Protein AF-A0A2P5DUP8-F1 (afdb_monomer_lite)

Organism: Trema orientale (NCBI:txid63057)

Structure (mmCIF, N/CA/C/O backbone):
data_AF-A0A2P5DUP8-F1
#
_entry.id   AF-A0A2P5DUP8-F1
#
loop_
_atom_site.group_PDB
_atom_site.id
_atom_site.type_symbol
_atom_site.label_atom_id
_atom_site.label_alt_id
_atom_site.label_comp_id
_atom_site.label_asym_id
_atom_site.label_entity_id
_atom_site.label_seq_id
_atom_site.pdbx_PDB_ins_code
_atom_site.Cartn_x
_atom_site.Cartn_y
_atom_site.Cartn_z
_atom_site.occupancy
_atom_site.B_iso_or_equiv
_atom_site.auth_seq_id
_atom_site.auth_comp_id
_atom_site.auth_asym_id
_atom_site.auth_atom_id
_atom_site.pdbx_PDB_model_num
ATOM 1 N N . MET A 1 1 ? -11.743 56.872 -28.967 1.00 45.41 1 MET A N 1
ATOM 2 C CA . MET A 1 1 ? -11.689 55.411 -29.171 1.00 45.41 1 MET A CA 1
ATOM 3 C C . MET A 1 1 ? -12.048 54.787 -27.839 1.00 45.41 1 MET A C 1
ATOM 5 O O . MET A 1 1 ? -11.182 54.569 -27.005 1.00 45.41 1 MET A O 1
ATOM 9 N N . SER A 1 2 ? -13.350 54.667 -27.615 1.00 40.44 2 SER A N 1
ATOM 10 C CA . SER A 1 2 ? -13.944 53.988 -26.469 1.00 40.44 2 SER A CA 1
ATOM 11 C C . SER A 1 2 ? -14.400 52.630 -26.979 1.00 40.44 2 SER A C 1
ATOM 13 O O . SER A 1 2 ? -14.989 52.582 -28.052 1.00 40.44 2 SER A O 1
ATOM 15 N N . ASP A 1 3 ? -14.089 51.553 -26.270 1.00 37.78 3 ASP A N 1
ATOM 16 C CA . ASP A 1 3 ? -15.152 50.780 -25.630 1.00 37.78 3 ASP A CA 1
ATOM 17 C C . ASP A 1 3 ? -14.572 49.658 -24.770 1.00 37.78 3 ASP A C 1
ATOM 19 O O . ASP A 1 3 ? -13.892 48.740 -25.231 1.00 37.78 3 ASP A O 1
ATOM 23 N N . SER A 1 4 ? -14.872 49.769 -23.481 1.00 43.34 4 SER A N 1
ATOM 24 C CA . SER A 1 4 ? -14.770 48.711 -22.492 1.00 43.34 4 SER A CA 1
ATOM 25 C C . SER A 1 4 ? -15.861 47.684 -22.783 1.00 43.34 4 SER A C 1
ATOM 27 O O . SER A 1 4 ? -17.041 47.985 -22.634 1.00 43.34 4 SER A O 1
ATOM 29 N N . VAL A 1 5 ? -15.499 46.454 -23.145 1.00 56.00 5 VAL A N 1
ATOM 30 C CA . VAL A 1 5 ? -16.469 45.350 -23.162 1.00 56.00 5 VAL A CA 1
ATOM 31 C C . VAL A 1 5 ? -16.424 44.651 -21.808 1.00 56.00 5 VAL A C 1
ATOM 33 O O . VAL A 1 5 ? -15.668 43.708 -21.584 1.00 56.00 5 VAL A O 1
ATOM 36 N N . GLN A 1 6 ? -17.261 45.138 -20.895 1.00 46.22 6 GLN A N 1
ATOM 37 C CA . GLN A 1 6 ? -17.782 44.329 -19.798 1.00 46.22 6 GLN A CA 1
ATOM 38 C C . GLN A 1 6 ? -18.711 43.261 -20.395 1.00 46.22 6 GLN A C 1
ATOM 40 O O . GLN A 1 6 ? -19.604 43.580 -21.179 1.00 46.22 6 GLN A O 1
ATOM 45 N N . ARG A 1 7 ? -18.543 41.995 -20.003 1.00 48.53 7 ARG A N 1
ATOM 46 C CA . ARG A 1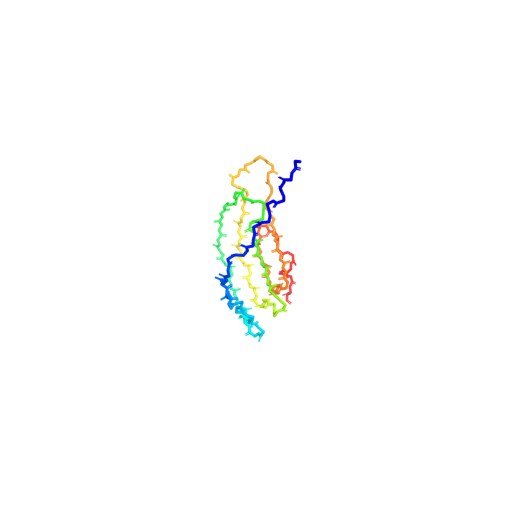 7 ? -19.631 41.011 -20.059 1.00 48.53 7 ARG A CA 1
ATOM 47 C C . ARG A 1 7 ? -19.975 40.596 -18.642 1.00 48.53 7 ARG A C 1
ATOM 49 O O . ARG A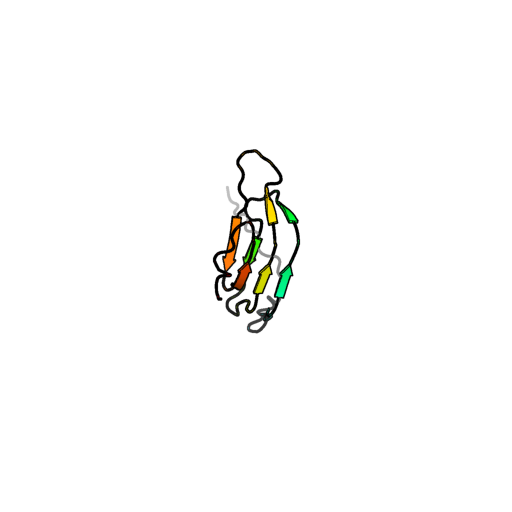 1 7 ? -19.185 39.943 -17.967 1.00 48.53 7 ARG A O 1
ATOM 56 N N . SER A 1 8 ? -21.152 41.024 -18.215 1.00 48.03 8 SER A N 1
ATOM 57 C CA . SER A 1 8 ? -21.846 40.546 -17.032 1.00 48.03 8 SER A CA 1
ATOM 58 C C . SER A 1 8 ? -22.504 39.184 -17.296 1.00 48.03 8 SER A C 1
ATOM 60 O O . SER A 1 8 ? -23.112 38.961 -18.337 1.00 48.03 8 SER A O 1
ATOM 62 N N . GLU A 1 9 ? -22.305 38.306 -16.312 1.00 53.62 9 GLU A N 1
ATOM 63 C CA . GLU A 1 9 ? -23.141 37.231 -15.753 1.00 53.62 9 GLU A CA 1
ATOM 64 C C . GLU A 1 9 ? -24.006 36.314 -16.641 1.00 53.62 9 GLU A C 1
ATOM 66 O O .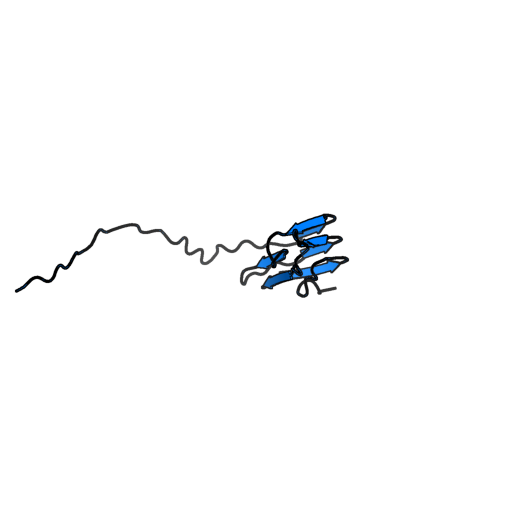 GLU A 1 9 ? -24.936 36.734 -17.322 1.00 53.62 9 GLU A O 1
ATOM 71 N N . ALA A 1 10 ? -23.837 35.004 -16.422 1.00 46.62 10 ALA A N 1
ATOM 72 C CA . ALA A 1 10 ? -24.961 34.076 -16.367 1.00 46.62 10 ALA A CA 1
ATOM 73 C C . ALA A 1 10 ? -24.893 33.279 -15.055 1.00 46.62 10 ALA A C 1
ATOM 75 O O . ALA A 1 10 ? -23.879 32.685 -14.697 1.00 46.62 10 ALA A O 1
ATOM 76 N N . SER A 1 11 ? -26.001 33.355 -14.332 1.00 57.62 11 SER A N 1
ATOM 77 C CA . SER A 1 11 ? -26.280 32.801 -13.014 1.00 57.62 11 SER A CA 1
ATOM 78 C C . SER A 1 11 ? -26.386 31.266 -13.015 1.00 57.62 11 SER A C 1
ATOM 80 O O . SER A 1 11 ? -26.772 30.670 -14.016 1.00 57.62 11 SER A O 1
ATOM 82 N N . ARG A 1 12 ? -26.188 30.677 -11.825 1.00 59.62 12 ARG A N 1
ATOM 83 C CA . ARG A 1 12 ? -26.634 29.342 -11.370 1.00 59.62 12 ARG A CA 1
ATOM 84 C C . ARG A 1 12 ? -25.935 28.113 -11.969 1.00 59.62 12 ARG A C 1
ATOM 86 O O . ARG A 1 12 ? -26.377 27.526 -12.945 1.00 59.62 12 ARG A O 1
ATOM 93 N N . SER A 1 13 ? -25.061 27.532 -11.157 1.00 47.59 13 SER A N 1
ATOM 94 C CA . SER A 1 13 ? -25.518 26.353 -10.423 1.00 47.59 13 SER A CA 1
ATOM 95 C C . SER A 1 13 ? -25.013 26.446 -8.993 1.00 47.59 13 SER A C 1
ATOM 97 O O . SER A 1 13 ? -23.810 26.482 -8.748 1.00 47.59 13 SER A O 1
ATOM 99 N N . SER A 1 14 ? -25.950 26.496 -8.048 1.00 59.53 14 SER A N 1
ATOM 100 C CA . SER A 1 14 ? -25.704 25.941 -6.727 1.00 59.53 14 SER A CA 1
ATOM 101 C C . SER A 1 14 ? -25.420 24.461 -6.968 1.00 59.53 14 SER A C 1
ATOM 103 O O . SER A 1 14 ? -26.324 23.632 -6.985 1.00 59.53 14 SER A O 1
ATOM 105 N N . ALA A 1 15 ? -24.154 24.120 -7.216 1.00 58.53 15 ALA A N 1
ATOM 106 C CA . ALA A 1 15 ? -23.695 22.860 -6.692 1.00 58.53 15 ALA A CA 1
ATOM 107 C C . ALA A 1 15 ? -23.851 23.063 -5.193 1.00 58.53 15 ALA A C 1
ATOM 109 O O . ALA A 1 15 ? -23.128 23.848 -4.580 1.00 58.53 15 ALA A O 1
ATOM 110 N N . THR A 1 16 ? -24.883 22.455 -4.618 1.00 55.12 16 THR A N 1
ATOM 111 C CA . THR A 1 16 ? -24.761 21.975 -3.258 1.00 55.12 16 THR A CA 1
ATOM 112 C C . THR A 1 16 ? -23.440 21.220 -3.256 1.00 55.12 16 THR A C 1
ATOM 114 O O . THR A 1 16 ? -23.368 20.076 -3.6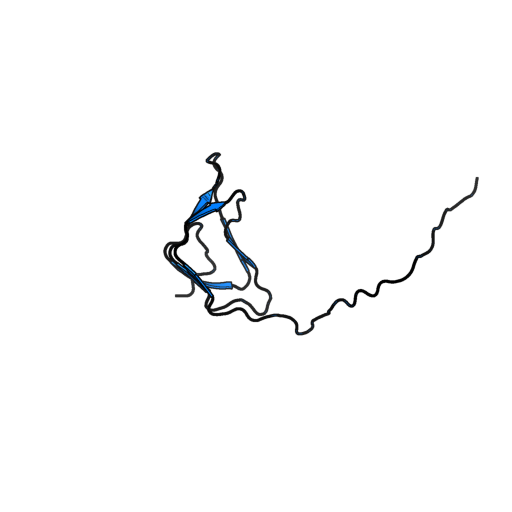99 1.00 55.12 16 THR A O 1
ATOM 117 N N . GLU A 1 17 ? -22.358 21.894 -2.861 1.00 52.81 17 GLU A N 1
ATOM 118 C CA . GLU A 1 17 ? -21.281 21.198 -2.204 1.00 52.81 17 GLU A CA 1
ATOM 119 C C . GLU A 1 17 ? -22.028 20.421 -1.143 1.00 52.81 17 GLU A C 1
ATOM 121 O O . GLU A 1 17 ? -22.682 20.999 -0.270 1.00 52.81 17 GLU A O 1
ATOM 126 N N . VAL A 1 18 ? -22.070 19.105 -1.316 1.00 54.44 18 VAL A N 1
ATOM 127 C CA . VAL A 1 18 ? -22.385 18.220 -0.218 1.00 54.44 18 VAL A CA 1
ATOM 128 C C . VAL A 1 18 ? -21.233 18.484 0.741 1.00 54.44 18 VAL A C 1
ATOM 130 O O . VAL A 1 18 ? -20.209 17.806 0.706 1.00 54.44 18 VAL A O 1
ATOM 133 N N . THR A 1 19 ? -21.349 19.564 1.517 1.00 51.38 19 THR A N 1
ATOM 134 C CA . THR A 1 19 ? -20.514 19.872 2.657 1.00 51.38 19 THR A CA 1
ATOM 135 C C . THR A 1 19 ? -20.937 18.832 3.657 1.00 51.38 19 THR A C 1
ATOM 137 O O . THR A 1 19 ? -21.779 19.022 4.531 1.00 51.38 19 THR A O 1
ATOM 140 N N . ALA A 1 20 ? -20.406 17.638 3.436 1.00 59.16 20 ALA A N 1
ATOM 141 C CA . ALA A 1 20 ? -20.497 16.564 4.371 1.00 59.16 20 ALA A CA 1
ATOM 142 C C . ALA A 1 20 ? -19.552 16.935 5.515 1.00 59.16 20 ALA A C 1
ATOM 144 O O . ALA A 1 20 ? -18.499 16.330 5.713 1.00 59.16 20 ALA A O 1
ATOM 145 N N . GLU A 1 21 ? -19.946 17.954 6.273 1.00 56.75 21 GLU A N 1
ATOM 146 C CA . GLU A 1 21 ? -19.596 18.141 7.669 1.00 56.75 21 GLU A CA 1
ATOM 147 C C . GLU A 1 21 ? -20.204 16.923 8.398 1.00 56.75 21 GLU A C 1
ATOM 149 O O . GLU A 1 21 ? -21.271 16.991 9.000 1.00 56.75 21 GLU A O 1
ATOM 154 N N . GLY A 1 22 ? -19.602 15.743 8.174 1.00 58.84 22 GLY A N 1
ATOM 155 C CA . GLY A 1 22 ? -20.152 14.425 8.520 1.00 58.84 22 GLY A CA 1
ATOM 156 C C . GLY A 1 22 ? -20.085 13.317 7.447 1.00 58.84 22 GLY A C 1
ATOM 157 O O . GLY A 1 22 ? -20.764 12.311 7.612 1.00 58.84 22 GLY A O 1
ATOM 158 N N . GLY A 1 23 ? -19.315 13.448 6.353 1.00 77.06 23 GLY A N 1
ATOM 159 C CA . GLY A 1 23 ? -19.313 12.467 5.239 1.00 77.06 23 GLY A CA 1
ATOM 160 C C . GLY A 1 23 ? -18.130 11.511 5.135 1.00 77.06 23 GLY A C 1
ATOM 161 O O . GLY A 1 23 ? -17.962 10.865 4.102 1.00 77.06 23 GLY A O 1
ATOM 162 N N . ALA A 1 24 ? -17.265 11.445 6.145 1.00 84.00 24 ALA A N 1
ATOM 163 C CA . ALA A 1 24 ? -16.125 10.536 6.112 1.00 84.00 24 ALA A CA 1
ATOM 164 C C . ALA A 1 24 ? -16.563 9.106 6.460 1.00 84.00 24 ALA A C 1
ATOM 166 O O . ALA A 1 24 ? -17.126 8.862 7.526 1.00 84.00 24 ALA A O 1
ATOM 167 N N . VAL A 1 25 ? -16.253 8.148 5.586 1.00 89.88 25 VAL A N 1
ATOM 168 C CA . VAL A 1 25 ? -16.457 6.719 5.860 1.00 89.88 25 VAL A CA 1
ATOM 169 C C . VAL A 1 25 ? -15.244 6.174 6.605 1.00 89.88 25 VAL A C 1
ATOM 171 O O . VAL A 1 25 ? -14.104 6.350 6.166 1.00 89.88 25 VAL A O 1
ATOM 174 N N . LYS A 1 26 ? -15.480 5.491 7.730 1.00 92.75 26 LYS A N 1
ATOM 175 C CA . LYS A 1 26 ? -14.421 4.761 8.428 1.00 92.75 26 LYS A CA 1
ATOM 176 C C . LYS A 1 26 ? -14.099 3.481 7.661 1.00 92.75 26 LYS A C 1
ATOM 178 O O . LYS A 1 26 ? -14.970 2.643 7.465 1.00 92.75 26 LYS A O 1
ATOM 183 N N . VAL A 1 27 ? -12.837 3.328 7.271 1.00 95.94 27 VAL A N 1
ATOM 184 C CA . VAL A 1 27 ? -12.306 2.089 6.691 1.00 95.94 27 VAL A CA 1
ATOM 185 C C . VAL A 1 27 ? -11.463 1.393 7.752 1.00 95.94 27 VAL A C 1
ATOM 187 O O . VAL A 1 27 ? -10.512 1.986 8.273 1.00 95.94 27 VAL A O 1
ATOM 190 N N . SER A 1 28 ? -11.805 0.148 8.076 1.00 97.62 28 SER A N 1
ATOM 191 C CA . SER A 1 28 ? -11.005 -0.685 8.968 1.00 97.62 28 SER A CA 1
ATOM 192 C C . SER A 1 28 ? -10.923 -2.137 8.510 1.00 97.62 28 SER A C 1
ATOM 194 O O . SER A 1 28 ? -11.719 -2.576 7.683 1.00 97.62 28 SER A O 1
ATOM 196 N N . ASP A 1 29 ? -9.928 -2.855 9.034 1.00 97.88 29 ASP A N 1
ATOM 197 C CA . ASP A 1 29 ? -9.809 -4.319 8.952 1.00 97.88 29 ASP A CA 1
ATOM 198 C C . ASP A 1 29 ? -9.744 -4.856 7.512 1.00 97.88 29 ASP A C 1
ATOM 200 O O . ASP A 1 29 ? -10.281 -5.909 7.164 1.00 97.88 29 ASP A O 1
ATOM 204 N N . VAL A 1 30 ? -9.047 -4.110 6.652 1.00 97.88 30 VAL A N 1
ATOM 205 C CA . VAL A 1 30 ? -8.846 -4.448 5.240 1.00 97.88 30 VAL A CA 1
ATOM 206 C C . VAL A 1 30 ? -7.585 -5.286 5.076 1.00 97.88 30 VAL A C 1
ATOM 208 O O . VAL A 1 30 ? -6.495 -4.871 5.467 1.00 97.88 30 VAL A O 1
ATOM 211 N N . THR A 1 31 ? -7.712 -6.439 4.419 1.00 98.31 31 THR A N 1
ATOM 212 C CA . THR A 1 31 ? -6.574 -7.306 4.095 1.00 98.31 31 THR A CA 1
ATOM 213 C C . THR A 1 31 ? -6.288 -7.324 2.593 1.00 98.31 31 THR A C 1
ATOM 215 O O . THR A 1 31 ? -7.101 -7.789 1.799 1.00 98.31 31 THR A O 1
ATOM 218 N N . TYR A 1 32 ? -5.087 -6.891 2.215 1.00 98.25 32 TYR A N 1
ATOM 219 C CA . TYR A 1 32 ? -4.495 -7.049 0.887 1.00 98.25 32 TYR A CA 1
ATOM 220 C C . TYR A 1 32 ? -3.534 -8.237 0.923 1.00 98.25 32 TYR A C 1
ATOM 222 O O . TYR A 1 32 ? -2.554 -8.207 1.671 1.00 98.25 32 TYR A O 1
ATOM 230 N N . ARG A 1 33 ? -3.802 -9.302 0.156 1.00 98.38 33 ARG A N 1
ATOM 231 C CA . ARG A 1 33 ? -3.049 -10.554 0.307 1.00 98.38 33 ARG A CA 1
ATOM 232 C C . ARG A 1 33 ? -2.753 -11.274 -1.000 1.00 98.38 33 ARG A C 1
ATOM 234 O O . ARG A 1 33 ? -3.656 -11.522 -1.789 1.00 98.38 33 ARG A O 1
ATOM 241 N N . GLY A 1 34 ? -1.499 -11.698 -1.150 1.00 98.12 34 GLY A N 1
ATOM 242 C CA . GLY A 1 34 ? -1.115 -12.783 -2.057 1.00 98.12 34 GLY A CA 1
ATOM 243 C C . GLY A 1 34 ? -1.153 -12.452 -3.546 1.00 98.12 34 GLY A C 1
ATOM 244 O O . GLY A 1 34 ? -1.314 -13.364 -4.352 1.00 98.12 34 GLY A O 1
ATOM 245 N N . PHE A 1 35 ? -1.010 -11.181 -3.924 1.00 98.31 35 PHE A N 1
ATOM 246 C CA . PHE A 1 35 ? -0.980 -10.787 -5.331 1.00 98.31 35 PHE A CA 1
ATOM 247 C C . PHE A 1 35 ? 0.384 -10.256 -5.762 1.00 98.31 35 PHE A C 1
ATOM 249 O O . PHE A 1 35 ? 1.178 -9.737 -4.974 1.00 98.31 35 PHE A O 1
ATOM 256 N N . SER A 1 36 ? 0.662 -10.407 -7.053 1.00 98.31 36 SER A N 1
ATOM 257 C CA . SER A 1 36 ? 1.872 -9.913 -7.698 1.00 98.31 36 SER A CA 1
ATOM 258 C C . SER A 1 36 ? 1.536 -9.285 -9.045 1.00 98.31 36 SER A C 1
ATOM 260 O O . SER A 1 36 ? 0.571 -9.690 -9.687 1.00 98.31 36 SER A O 1
ATOM 262 N N . GLY A 1 37 ? 2.324 -8.307 -9.484 1.00 97.00 37 GLY A N 1
ATOM 263 C CA . GLY A 1 37 ? 2.084 -7.625 -10.753 1.00 97.00 37 GLY A CA 1
ATOM 264 C C . GLY A 1 37 ? 3.071 -6.500 -11.026 1.00 97.00 37 GLY A C 1
ATOM 265 O O . GLY A 1 37 ? 4.102 -6.381 -10.362 1.00 97.00 37 GLY A O 1
ATOM 266 N N . THR A 1 38 ? 2.739 -5.662 -12.006 1.00 96.44 38 THR A N 1
ATOM 267 C CA . THR A 1 38 ? 3.585 -4.542 -12.420 1.00 96.44 38 THR A CA 1
ATOM 268 C C . THR A 1 38 ? 2.850 -3.209 -12.398 1.00 96.44 38 THR A C 1
ATOM 270 O O . THR A 1 38 ? 1.670 -3.160 -12.732 1.00 96.44 38 THR A O 1
ATOM 273 N N . SER A 1 39 ? 3.562 -2.123 -12.096 1.00 95.25 39 SER A N 1
ATOM 274 C CA . SER A 1 39 ? 3.062 -0.750 -12.208 1.00 95.25 39 SER A CA 1
ATOM 275 C C . SER A 1 39 ? 3.750 0.006 -13.347 1.00 95.25 39 SER A C 1
ATOM 277 O O . SER A 1 39 ? 4.968 -0.091 -13.524 1.00 95.25 39 SER A O 1
ATOM 279 N N . LEU A 1 40 ? 2.972 0.777 -14.113 1.00 93.88 40 LEU A N 1
ATOM 280 C CA . LEU A 1 40 ? 3.493 1.725 -15.108 1.00 93.88 40 LEU A CA 1
ATOM 281 C C . LEU A 1 40 ? 4.010 3.018 -14.455 1.00 93.88 40 LEU A C 1
ATOM 283 O O . LEU A 1 40 ? 4.895 3.676 -15.009 1.00 93.88 40 LEU A O 1
ATOM 287 N N . THR A 1 41 ? 3.466 3.363 -13.287 1.00 92.25 41 THR A N 1
ATOM 288 C CA . THR A 1 41 ? 3.808 4.545 -12.490 1.00 92.25 41 THR A CA 1
ATOM 289 C C . THR A 1 41 ? 4.748 4.185 -11.343 1.00 92.25 41 THR A C 1
ATOM 291 O O . THR A 1 41 ? 4.805 3.032 -10.912 1.00 92.25 41 THR A O 1
ATOM 294 N N . GLU A 1 42 ? 5.473 5.181 -10.830 1.00 93.75 42 GLU A N 1
ATOM 295 C CA . GLU A 1 42 ? 6.349 5.003 -9.666 1.00 93.75 42 GLU A CA 1
ATOM 296 C C . GLU A 1 42 ? 5.537 4.681 -8.407 1.00 93.75 42 GLU A C 1
ATOM 298 O O . GLU A 1 42 ? 5.805 3.680 -7.755 1.00 93.75 42 GLU A O 1
ATOM 303 N N . GLU A 1 43 ? 4.490 5.447 -8.098 1.00 96.12 43 GLU A N 1
ATOM 304 C CA . GLU A 1 43 ? 3.601 5.155 -6.967 1.00 96.12 43 GLU A CA 1
ATOM 305 C C . GLU A 1 43 ? 2.704 3.953 -7.305 1.00 96.12 43 GLU A C 1
ATOM 307 O O . GLU A 1 43 ? 1.709 4.086 -8.017 1.00 96.12 43 GLU A O 1
ATOM 312 N N . ALA A 1 44 ? 3.090 2.764 -6.835 1.00 97.12 44 ALA A N 1
ATOM 313 C CA . ALA A 1 44 ? 2.355 1.516 -7.065 1.00 97.12 44 ALA A CA 1
ATOM 314 C C . ALA A 1 44 ? 1.363 1.200 -5.937 1.00 97.12 44 ALA A C 1
ATOM 316 O O . ALA A 1 44 ? 0.427 0.428 -6.128 1.00 97.12 44 ALA A O 1
ATOM 317 N N . ILE A 1 45 ? 1.578 1.780 -4.753 1.00 97.94 45 ILE A N 1
ATOM 318 C CA . ILE 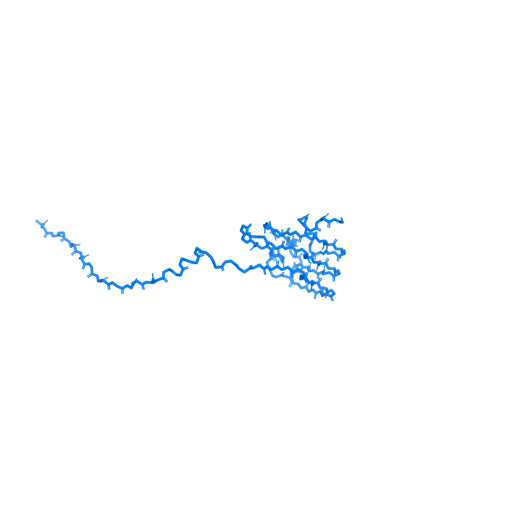A 1 45 ? 0.709 1.634 -3.584 1.00 97.94 45 ILE A CA 1
ATOM 319 C C . ILE A 1 45 ? 0.387 3.032 -3.065 1.00 97.94 45 ILE A C 1
ATOM 321 O O . ILE A 1 45 ? 1.301 3.785 -2.741 1.00 97.94 45 ILE A O 1
ATOM 325 N N . ARG A 1 46 ? -0.900 3.361 -2.934 1.00 97.94 46 ARG A N 1
ATOM 326 C CA . ARG A 1 46 ? -1.364 4.631 -2.365 1.00 97.94 46 ARG A CA 1
ATOM 327 C C . ARG A 1 46 ? -2.435 4.375 -1.306 1.00 97.94 46 ARG A C 1
ATOM 329 O O . ARG A 1 46 ? -3.523 3.912 -1.633 1.00 97.94 46 ARG A O 1
ATOM 336 N N . LEU A 1 47 ? -2.134 4.694 -0.048 1.00 97.81 47 LEU A N 1
ATOM 337 C CA . LEU A 1 47 ? -3.071 4.634 1.083 1.00 97.81 47 LEU A CA 1
ATOM 338 C C . LEU A 1 47 ? -3.322 6.051 1.619 1.00 97.81 47 LEU A C 1
ATOM 340 O O . LEU A 1 47 ? -2.700 6.480 2.586 1.00 97.81 47 LEU A O 1
ATOM 344 N N . ASP A 1 48 ? -4.192 6.805 0.951 1.00 96.94 48 ASP A N 1
ATOM 345 C CA . ASP A 1 48 ? -4.431 8.231 1.219 1.00 96.94 48 ASP A CA 1
ATOM 346 C C . ASP A 1 48 ? -5.723 8.435 2.024 1.00 96.94 48 ASP A C 1
ATOM 348 O O . ASP A 1 48 ? -6.796 8.676 1.471 1.00 96.94 48 ASP A O 1
ATOM 352 N N . CYS A 1 49 ? -5.641 8.262 3.345 1.00 95.88 49 CYS A N 1
ATOM 353 C CA . CYS A 1 49 ? -6.801 8.345 4.226 1.00 95.88 49 CYS A CA 1
ATOM 354 C C . CYS A 1 49 ? -7.028 9.780 4.729 1.00 95.88 49 CYS A C 1
ATOM 356 O O . CYS A 1 49 ? -6.096 10.548 4.994 1.00 95.88 49 CYS A O 1
ATOM 358 N N . CYS A 1 50 ? -8.300 10.149 4.909 1.00 94.25 50 CYS A N 1
ATOM 359 C CA . CYS A 1 50 ? -8.674 11.431 5.506 1.00 94.25 50 CYS A CA 1
ATOM 360 C C . CYS A 1 50 ? -8.301 11.493 7.003 1.00 94.25 50 CYS A C 1
ATOM 362 O O . CYS A 1 50 ? -7.694 10.573 7.551 1.00 94.25 50 CYS A O 1
ATOM 364 N N . LYS A 1 51 ? -8.660 12.580 7.699 1.00 92.56 51 LYS A N 1
ATOM 365 C CA . LYS A 1 51 ? -8.349 12.756 9.133 1.00 92.56 51 LYS A CA 1
ATOM 366 C C . LYS A 1 51 ? -8.917 11.646 10.031 1.00 92.56 51 LYS A C 1
ATOM 368 O O . LYS A 1 51 ? -8.325 11.364 11.062 1.00 92.56 51 LYS A O 1
ATOM 373 N N . LEU A 1 52 ? -10.024 11.007 9.635 1.00 93.12 52 LEU A N 1
ATOM 374 C CA . LEU A 1 52 ? -10.624 9.886 10.375 1.00 93.12 52 LEU A CA 1
ATOM 375 C C . LEU A 1 52 ? -9.732 8.623 10.375 1.00 93.12 52 LEU A C 1
ATOM 377 O O . LEU A 1 52 ? -9.877 7.753 11.238 1.00 93.12 52 LEU A O 1
ATOM 381 N N . GLY A 1 53 ? -8.807 8.543 9.413 1.00 94.69 53 GLY A N 1
ATOM 382 C CA . GLY A 1 53 ? -7.802 7.496 9.273 1.00 94.69 53 GLY A CA 1
ATOM 383 C C . GLY A 1 53 ? -8.352 6.128 8.870 1.00 94.69 53 GLY A C 1
ATOM 384 O O . GLY A 1 53 ? -9.519 5.799 9.095 1.00 94.69 53 GLY A O 1
ATOM 385 N N . CYS A 1 54 ? -7.473 5.300 8.318 1.00 97.25 54 CYS A N 1
ATOM 386 C CA . CYS A 1 54 ? -7.722 3.883 8.077 1.00 97.25 54 CYS A CA 1
ATOM 387 C C . CYS A 1 54 ? -6.947 3.052 9.101 1.00 97.25 54 CYS A C 1
ATOM 389 O O . CYS A 1 54 ? -5.785 3.352 9.368 1.00 97.25 54 CYS A O 1
ATOM 391 N N . SER A 1 55 ? -7.568 2.025 9.676 1.00 96.75 55 SER A N 1
ATOM 392 C CA . SER A 1 55 ? -6.970 1.221 10.755 1.00 96.75 55 SER A CA 1
ATOM 393 C C . SER A 1 55 ? -7.105 -0.276 10.503 1.00 96.75 55 SER A C 1
ATOM 395 O O . SER A 1 55 ? -7.996 -0.702 9.780 1.00 96.75 55 SER A O 1
ATOM 397 N N . GLY A 1 56 ? -6.235 -1.095 11.091 1.00 97.38 56 GLY A N 1
ATOM 398 C CA . GLY A 1 56 ? -6.304 -2.550 10.907 1.00 97.38 56 GLY A CA 1
ATOM 399 C C . GLY A 1 56 ? -5.992 -2.999 9.475 1.00 97.38 56 GLY A C 1
ATOM 400 O O . GLY A 1 56 ? -6.457 -4.051 9.044 1.00 97.38 56 GLY A O 1
ATOM 401 N N . ILE A 1 57 ? -5.227 -2.209 8.710 1.00 98.44 57 ILE A N 1
ATOM 402 C CA . ILE A 1 57 ? -4.791 -2.627 7.374 1.00 98.44 57 ILE A CA 1
ATOM 403 C C . ILE A 1 57 ? -3.764 -3.752 7.523 1.00 98.44 57 ILE A C 1
ATOM 405 O O . ILE A 1 57 ? -2.758 -3.600 8.214 1.00 98.44 57 ILE A O 1
ATOM 409 N N . VAL A 1 58 ? -3.978 -4.866 6.831 1.00 98.31 58 VAL A N 1
ATOM 410 C CA . VAL A 1 58 ? -2.999 -5.951 6.716 1.00 98.31 58 VAL A CA 1
ATOM 411 C C . VAL A 1 58 ? -2.581 -6.073 5.260 1.00 98.31 58 VAL A C 1
ATOM 413 O O . VAL A 1 58 ? -3.408 -6.335 4.391 1.00 98.31 58 VAL A O 1
ATOM 416 N N . MET A 1 59 ? -1.291 -5.908 4.981 1.00 98.38 59 MET A N 1
ATOM 417 C CA . MET A 1 59 ? -0.726 -6.124 3.650 1.00 98.38 59 MET A CA 1
ATOM 418 C C . MET A 1 59 ? 0.296 -7.254 3.696 1.00 98.38 59 MET A C 1
ATOM 420 O O . MET A 1 59 ? 1.398 -7.074 4.204 1.00 98.38 59 MET A O 1
ATOM 424 N N . GLU A 1 60 ? -0.064 -8.420 3.168 1.00 98.06 60 GLU A N 1
ATOM 425 C CA . GLU A 1 60 ? 0.758 -9.628 3.261 1.00 98.06 60 GLU A CA 1
ATOM 426 C C . GLU A 1 60 ? 1.038 -10.232 1.881 1.00 98.06 60 GLU A C 1
ATOM 428 O O . GLU A 1 60 ? 0.115 -10.506 1.113 1.00 98.06 60 GLU A O 1
ATOM 433 N N . LYS A 1 61 ? 2.309 -10.537 1.590 1.00 98.12 61 LYS A N 1
ATOM 434 C CA . LYS A 1 61 ? 2.723 -11.222 0.347 1.00 98.12 61 LYS A CA 1
ATOM 435 C C . LYS A 1 61 ? 2.251 -10.475 -0.908 1.00 98.12 61 LYS A C 1
ATOM 437 O O . LYS A 1 61 ? 1.694 -11.073 -1.827 1.00 98.12 61 LYS A O 1
ATOM 442 N N . VAL A 1 62 ? 2.454 -9.160 -0.922 1.00 98.38 62 VAL A N 1
ATOM 443 C CA . VAL A 1 62 ? 2.137 -8.286 -2.057 1.00 98.38 62 VAL A CA 1
ATOM 444 C C . VAL A 1 62 ? 3.429 -7.903 -2.767 1.00 98.38 62 VAL A C 1
ATOM 446 O O . VAL A 1 62 ? 4.336 -7.356 -2.145 1.00 98.38 62 VAL A O 1
ATOM 449 N N . LYS A 1 63 ? 3.533 -8.177 -4.070 1.00 98.25 63 LYS A N 1
ATOM 450 C CA . LYS A 1 63 ? 4.742 -7.877 -4.852 1.00 98.25 63 LYS A CA 1
ATOM 451 C C . LYS A 1 63 ? 4.415 -7.144 -6.146 1.00 98.25 63 LYS A C 1
ATOM 453 O O . LYS A 1 63 ? 4.064 -7.750 -7.153 1.00 98.25 63 LYS A O 1
ATOM 458 N N . LEU A 1 64 ? 4.605 -5.836 -6.135 1.00 97.69 64 LEU A N 1
ATOM 459 C CA . LEU A 1 64 ? 4.525 -4.981 -7.308 1.00 97.69 64 LEU A CA 1
ATOM 460 C C . LEU A 1 64 ? 5.935 -4.604 -7.760 1.00 97.69 64 LEU A C 1
ATOM 462 O O . LEU A 1 64 ? 6.789 -4.248 -6.947 1.00 97.69 64 LEU A O 1
ATOM 466 N N . THR A 1 65 ? 6.186 -4.698 -9.062 1.00 96.38 65 THR A N 1
ATOM 467 C CA . THR A 1 65 ? 7.454 -4.298 -9.686 1.00 96.38 65 THR A CA 1
ATOM 468 C C . THR A 1 65 ? 7.212 -3.276 -10.799 1.00 96.38 65 THR A C 1
ATOM 470 O O . THR A 1 65 ? 6.083 -3.104 -11.252 1.00 96.38 65 THR A O 1
ATOM 473 N N . PRO A 1 66 ? 8.237 -2.564 -11.276 1.00 95.50 66 PRO A N 1
ATOM 474 C CA . PRO A 1 66 ? 8.096 -1.721 -12.458 1.00 95.50 66 PRO A CA 1
ATOM 475 C C . PRO A 1 66 ? 7.696 -2.558 -13.681 1.00 95.50 66 PRO A C 1
ATOM 477 O O . PRO A 1 66 ? 8.209 -3.660 -13.871 1.00 95.50 66 PRO A O 1
ATOM 480 N N . ALA A 1 67 ? 6.812 -2.028 -14.527 1.00 94.00 67 ALA A N 1
ATOM 481 C CA . ALA A 1 67 ? 6.466 -2.645 -15.812 1.00 94.00 67 ALA A CA 1
ATOM 482 C C . ALA A 1 67 ? 7.588 -2.511 -16.858 1.00 94.00 67 ALA A C 1
ATOM 484 O O . ALA A 1 67 ? 7.638 -3.275 -17.816 1.00 94.00 67 ALA A O 1
ATOM 485 N N . SER A 1 68 ? 8.496 -1.546 -16.677 1.00 86.44 68 SER A N 1
ATOM 486 C CA . SER A 1 68 ? 9.659 -1.324 -17.539 1.00 86.44 68 SER A CA 1
ATOM 487 C C . SER A 1 68 ? 10.951 -1.400 -16.733 1.00 86.44 68 SER A C 1
ATOM 489 O O . SER A 1 68 ? 11.040 -0.868 -15.627 1.00 86.44 68 SER A O 1
ATOM 491 N N . THR A 1 69 ? 11.971 -2.025 -17.317 1.00 76.50 69 THR A N 1
ATOM 492 C CA . THR A 1 69 ? 13.294 -2.253 -16.718 1.00 76.50 69 THR A CA 1
ATOM 493 C C . THR A 1 69 ? 14.234 -1.046 -16.796 1.00 76.50 69 THR A C 1
ATOM 495 O O . THR A 1 69 ? 15.371 -1.146 -16.342 1.00 76.50 69 THR A O 1
ATOM 498 N N . LEU A 1 70 ? 13.784 0.101 -17.327 1.00 78.94 70 LEU A N 1
ATOM 499 C CA . LEU A 1 70 ? 14.571 1.337 -17.497 1.00 78.94 70 LEU A CA 1
ATOM 500 C C . LEU A 1 70 ? 14.866 2.064 -16.167 1.00 78.94 70 LEU A C 1
ATOM 502 O O . LEU A 1 70 ? 14.567 3.245 -16.012 1.00 78.94 70 LEU A O 1
ATOM 506 N N . GLY A 1 71 ? 15.401 1.355 -15.173 1.00 68.50 71 GLY A N 1
ATOM 507 C CA . GLY A 1 71 ? 15.840 1.918 -13.891 1.00 68.50 71 GLY A CA 1
ATOM 508 C C . GLY A 1 71 ? 14.724 2.478 -13.004 1.00 68.50 71 GLY A C 1
ATOM 509 O O . GLY A 1 71 ? 15.011 3.035 -11.946 1.00 68.50 71 GLY A O 1
ATOM 510 N N . ARG A 1 72 ? 13.458 2.326 -13.401 1.00 82.31 72 ARG A N 1
ATOM 511 C CA . ARG A 1 72 ? 12.316 2.773 -12.605 1.00 82.31 72 ARG A CA 1
ATOM 512 C C . ARG A 1 72 ? 12.200 1.904 -11.362 1.00 82.31 72 ARG A C 1
ATOM 514 O O . ARG A 1 72 ? 12.381 0.693 -11.429 1.00 82.31 72 ARG A O 1
ATOM 521 N N . LYS A 1 73 ? 11.898 2.519 -10.225 1.00 89.44 73 LYS A N 1
ATOM 522 C CA . LYS A 1 73 ? 11.509 1.819 -8.999 1.00 89.44 73 LYS A CA 1
ATOM 523 C C . LYS A 1 73 ? 10.040 2.107 -8.748 1.00 89.44 73 LYS A C 1
ATOM 525 O O . LYS A 1 73 ? 9.543 3.159 -9.135 1.00 89.44 73 LYS A O 1
ATOM 530 N N . VAL A 1 74 ? 9.365 1.165 -8.107 1.00 95.88 74 VAL A N 1
ATOM 531 C CA . VAL A 1 74 ? 8.036 1.421 -7.562 1.00 95.88 74 VAL A CA 1
ATOM 532 C C . VAL A 1 74 ? 8.159 1.827 -6.100 1.00 95.88 74 VAL A C 1
ATOM 534 O O . VAL A 1 74 ? 9.053 1.362 -5.391 1.00 95.88 74 VAL A O 1
ATOM 537 N N . THR A 1 75 ? 7.278 2.708 -5.663 1.00 97.25 75 THR A N 1
ATOM 538 C CA . THR A 1 75 ? 7.223 3.293 -4.329 1.00 97.25 75 THR A CA 1
ATOM 539 C C . THR A 1 75 ? 5.819 3.138 -3.753 1.00 97.25 75 THR A C 1
ATOM 541 O O . THR A 1 75 ? 4.868 2.756 -4.444 1.00 97.25 75 THR A O 1
ATOM 544 N N . SER A 1 76 ? 5.702 3.415 -2.459 1.00 97.75 76 SER A N 1
ATOM 545 C CA . SER A 1 76 ? 4.423 3.515 -1.769 1.00 97.75 76 SER A CA 1
ATOM 546 C C . SER A 1 76 ? 4.238 4.912 -1.196 1.00 97.75 76 SER A C 1
ATOM 548 O O . SER A 1 76 ? 5.195 5.488 -0.675 1.00 97.75 76 SER A O 1
ATOM 550 N N . TYR A 1 77 ? 3.000 5.379 -1.164 1.00 97.81 77 TYR A N 1
ATOM 551 C CA . TYR A 1 77 ? 2.577 6.546 -0.409 1.00 97.81 77 TYR A CA 1
ATOM 552 C C . TYR A 1 77 ? 1.523 6.163 0.620 1.00 97.81 77 TYR A C 1
ATOM 554 O O . TYR A 1 77 ? 0.655 5.321 0.366 1.00 97.81 77 TYR A O 1
ATOM 562 N N . CYS A 1 78 ? 1.558 6.834 1.767 1.00 96.88 78 CYS A N 1
ATOM 563 C CA . CYS A 1 78 ? 0.491 6.726 2.738 1.00 96.88 78 CYS A CA 1
ATOM 564 C C . CYS A 1 78 ? 0.315 7.963 3.611 1.00 96.88 78 CYS A C 1
ATOM 566 O O . CYS A 1 78 ? 1.260 8.698 3.899 1.00 96.88 78 CYS A O 1
ATOM 568 N N . LYS A 1 79 ? -0.929 8.148 4.055 1.00 97.06 79 LYS A N 1
ATOM 569 C CA . LYS A 1 79 ? -1.391 9.223 4.928 1.00 97.06 79 LYS A CA 1
ATOM 570 C C . LYS A 1 79 ? -2.500 8.692 5.832 1.00 97.06 79 LYS A C 1
ATOM 572 O O . LYS A 1 79 ? -3.468 8.128 5.332 1.00 97.06 79 LYS A O 1
ATOM 577 N N . ASN A 1 80 ? -2.363 8.887 7.146 1.00 96.25 80 ASN A N 1
ATOM 578 C CA . ASN A 1 80 ? -3.327 8.452 8.172 1.00 96.25 80 ASN A CA 1
ATOM 579 C C . ASN A 1 80 ? -3.768 6.978 8.031 1.00 96.25 80 ASN A C 1
ATOM 581 O O . ASN A 1 80 ? -4.937 6.647 8.236 1.00 96.25 80 ASN A O 1
ATOM 585 N N . ALA A 1 81 ? -2.850 6.106 7.622 1.00 97.69 81 ALA A N 1
ATOM 586 C CA . ALA A 1 81 ? -3.093 4.686 7.417 1.00 97.69 81 ALA A CA 1
ATOM 587 C C . ALA A 1 81 ? -2.274 3.893 8.434 1.00 97.69 81 ALA A C 1
ATOM 589 O O . ALA A 1 81 ? -1.064 4.090 8.531 1.00 97.69 81 ALA A O 1
ATOM 590 N N . HIS A 1 82 ? -2.947 3.010 9.165 1.00 96.94 82 HIS A N 1
ATOM 591 C CA . HIS A 1 82 ? -2.401 2.286 10.306 1.00 96.94 82 HIS A CA 1
ATOM 592 C C . HIS A 1 82 ? -2.613 0.784 10.130 1.00 96.94 82 HIS A C 1
ATOM 594 O O . HIS A 1 82 ? -3.703 0.335 9.744 1.00 96.94 82 HIS A O 1
ATOM 600 N N . GLY A 1 83 ? -1.572 0.002 10.405 1.00 97.25 83 GLY A N 1
ATOM 601 C CA . GLY A 1 83 ? -1.629 -1.445 10.271 1.00 97.25 83 GLY A CA 1
ATOM 602 C C . GLY A 1 83 ? -0.266 -2.110 10.120 1.00 97.25 83 GLY A C 1
ATOM 603 O O . GLY A 1 83 ? 0.761 -1.561 10.515 1.00 97.25 83 GLY A O 1
ATOM 604 N N . LYS A 1 84 ? -0.272 -3.305 9.527 1.00 97.62 84 LYS A N 1
ATOM 605 C CA . LYS A 1 84 ? 0.880 -4.210 9.420 1.00 97.62 84 LYS A CA 1
ATOM 606 C C . LYS A 1 84 ? 1.155 -4.575 7.975 1.00 97.62 84 LYS A C 1
ATOM 608 O O . LYS A 1 84 ? 0.238 -4.904 7.220 1.00 97.62 84 LYS A O 1
ATOM 613 N N . SER A 1 85 ? 2.429 -4.601 7.612 1.00 97.50 85 SER A N 1
ATOM 614 C CA . SER A 1 85 ? 2.894 -5.166 6.352 1.00 97.50 85 SER A CA 1
ATOM 615 C C . SER A 1 85 ? 3.880 -6.307 6.587 1.00 97.50 85 SER A C 1
ATOM 617 O O . SER A 1 85 ? 4.699 -6.268 7.504 1.00 97.50 85 SER A O 1
ATOM 619 N N . SER A 1 86 ? 3.794 -7.353 5.767 1.00 96.75 86 SER A N 1
ATOM 620 C CA . SER A 1 86 ? 4.715 -8.487 5.810 1.00 96.75 86 SER A CA 1
ATOM 621 C C . SER A 1 86 ? 4.962 -9.040 4.406 1.00 96.75 86 SER A C 1
ATOM 623 O O . SER A 1 86 ? 4.041 -9.340 3.649 1.00 96.75 86 SER A O 1
ATOM 625 N N . SER A 1 87 ? 6.238 -9.204 4.042 1.00 96.12 87 SER A N 1
ATOM 626 C CA . SER A 1 87 ? 6.634 -9.655 2.695 1.00 96.12 87 SER A CA 1
ATOM 627 C C . SER A 1 87 ? 6.021 -8.800 1.572 1.00 96.12 87 SER A C 1
ATOM 629 O O . SER A 1 87 ? 5.407 -9.328 0.643 1.00 96.12 87 SER A O 1
ATOM 631 N N . THR A 1 88 ? 6.177 -7.479 1.678 1.00 97.00 88 THR A N 1
ATOM 632 C CA . THR A 1 88 ? 5.588 -6.501 0.754 1.00 97.00 88 THR A CA 1
ATOM 6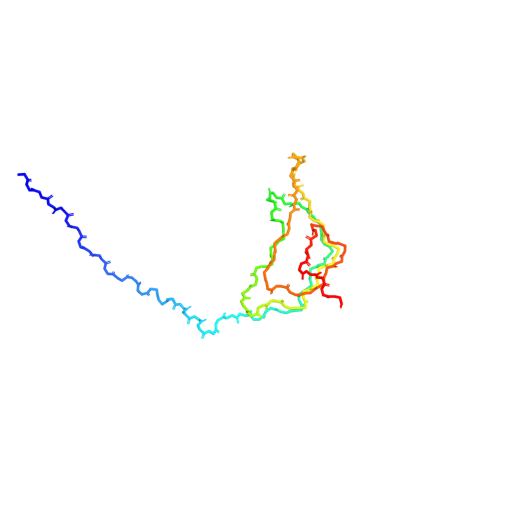33 C C . THR A 1 88 ? 6.668 -5.769 -0.046 1.00 97.00 88 THR A C 1
ATOM 635 O O . THR A 1 88 ? 7.664 -5.310 0.512 1.00 97.00 88 THR A O 1
ATOM 638 N N . MET A 1 89 ? 6.462 -5.645 -1.359 1.00 96.62 89 MET A N 1
ATOM 639 C CA . MET A 1 89 ? 7.267 -4.841 -2.280 1.00 96.62 89 MET A CA 1
ATOM 640 C C . MET A 1 89 ? 6.322 -4.011 -3.171 1.00 96.62 89 MET A C 1
ATOM 642 O O . MET A 1 89 ? 5.445 -4.611 -3.792 1.00 96.62 89 MET A O 1
ATOM 646 N N . PRO A 1 90 ? 6.476 -2.678 -3.279 1.00 96.62 90 PRO A N 1
ATOM 647 C CA . PRO A 1 90 ? 7.413 -1.836 -2.530 1.00 96.62 90 PRO A CA 1
ATOM 648 C C . PRO A 1 90 ? 7.140 -1.833 -1.020 1.00 96.62 90 PRO A C 1
ATOM 650 O O . PRO A 1 90 ? 6.032 -2.134 -0.591 1.00 96.62 90 PRO A O 1
ATOM 653 N N . ASN A 1 91 ? 8.159 -1.513 -0.216 1.00 96.06 91 ASN A N 1
ATOM 654 C CA . ASN A 1 91 ? 7.997 -1.334 1.234 1.00 96.06 91 ASN A CA 1
ATOM 655 C C . ASN A 1 91 ? 6.934 -0.252 1.504 1.00 96.06 91 ASN A C 1
ATOM 657 O O . ASN A 1 91 ? 6.952 0.760 0.810 1.00 96.06 91 ASN A O 1
ATOM 661 N N . VAL A 1 92 ? 6.060 -0.466 2.497 1.00 97.00 92 VAL A N 1
ATOM 662 C CA . VAL A 1 92 ? 4.995 0.456 2.931 1.00 97.00 92 VAL A CA 1
ATOM 663 C C . VAL A 1 92 ? 5.235 0.880 4.394 1.00 97.00 92 VAL A C 1
ATOM 665 O O . VAL A 1 92 ? 4.674 0.273 5.307 1.00 97.00 92 VAL A O 1
ATOM 668 N N . PRO A 1 93 ? 6.061 1.913 4.661 1.00 92.50 93 PRO A N 1
ATOM 669 C CA . PRO A 1 93 ? 6.599 2.175 6.005 1.00 92.50 93 PRO A CA 1
ATOM 670 C C . PRO A 1 93 ? 5.571 2.520 7.096 1.00 92.50 93 PRO A C 1
ATOM 672 O O . PRO A 1 93 ? 5.795 2.231 8.269 1.00 92.50 93 PRO A O 1
ATOM 675 N N . CYS A 1 94 ? 4.437 3.120 6.732 1.00 94.81 94 CYS A N 1
ATOM 676 C CA . CYS A 1 94 ? 3.338 3.421 7.663 1.00 94.81 94 CYS A CA 1
ATOM 677 C C . CYS A 1 94 ? 2.589 2.181 8.166 1.00 94.81 94 CYS A C 1
ATOM 679 O O . CYS A 1 94 ? 1.856 2.271 9.144 1.00 94.81 94 CYS A O 1
ATOM 681 N N . LEU A 1 95 ? 2.757 1.025 7.518 1.00 96.50 95 LEU A N 1
ATOM 682 C CA . LEU A 1 95 ? 2.177 -0.237 7.968 1.00 96.50 95 LEU A CA 1
ATOM 683 C C . LEU A 1 95 ? 3.208 -1.022 8.792 1.00 96.50 95 LEU A C 1
ATOM 685 O O . LEU A 1 95 ? 3.629 -2.116 8.403 1.00 96.50 95 LEU A O 1
ATOM 689 N N . SER A 1 96 ? 3.648 -0.427 9.901 1.00 86.62 96 SER A N 1
ATOM 690 C CA . SER A 1 96 ? 4.676 -0.959 10.809 1.00 86.62 96 SER A CA 1
ATOM 691 C C . SER A 1 96 ? 4.187 -1.193 12.245 1.00 86.62 96 SER A C 1
ATOM 693 O O . SER A 1 96 ? 4.984 -1.558 13.106 1.00 86.62 96 SER A O 1
ATOM 695 N N . GLU A 1 97 ? 2.893 -1.027 12.524 1.00 69.38 97 GLU A N 1
ATOM 696 C CA . GLU A 1 97 ? 2.329 -1.236 13.863 1.00 69.38 97 GLU A CA 1
ATOM 697 C C . GLU A 1 97 ? 2.186 -2.734 14.146 1.00 69.38 97 GLU A C 1
ATOM 699 O O . GLU A 1 97 ? 1.193 -3.306 13.726 1.00 69.38 97 GLU A O 1
ATOM 704 N N . SER A 1 98 ? 3.157 -3.381 14.807 1.00 53.41 98 SER A N 1
ATOM 705 C CA . SER A 1 98 ? 3.187 -4.832 15.109 1.00 53.41 98 SER A CA 1
ATOM 706 C C . SER A 1 98 ? 2.397 -5.261 16.338 1.00 53.41 98 SER A C 1
ATOM 708 O O . SER A 1 98 ? 2.426 -4.522 17.339 1.00 53.41 98 SER A O 1
#

Foldseek 3Di:
DDDDDDDDDDDDDPPPPVPCPPPFDAAEQAEADDDEEEDCDQAPAEAEHDPSAYYNYEYEQYYYAHPDPPPRGHDHDHDRYEAAYYNHPPDDVRRHPD

Secondary structure (DSSP, 8-state):
--------------------TT-PPPEE--EEES-EEEESSSEEEEEE--TT-EEEEEEEEEEEEESS-SS---EEEEESEEEEEEEEES--TT-B--

Radius of gyration: 22.03 Å; chains: 1; bounding box: 42×68×44 Å

Sequence (98 aa):
MSDSVQRSEASRSSATEVTAEGGAVKVSDVTYRGFSGTSLTEEAIRLDCCKLGCSGIVMEKVKLTPASTLGRKVTSYCKNAHGKSSSTMPNVPCLSES

pLDDT: mean 84.32, std 19.12, range [37.78, 98.44]

InterPro domains:
  IPR000743 Glycoside hydrolase, family 28 [PF00295] (20-85)
  IPR011050 Pectin lyase fold/virulence factor [SSF51126] (21-95)
  IPR012334 Pectin lyase fold [G3DSA:2.160.20.10] (4-96)